Protein AF-Q8MYD5-F1 (afdb_monomer_lite)

Sequence (133 aa):
MWCLLLKIGSSMLLESSWPPIRPTSRIFCSETSQSPEVTLPGVNAADFQNFLEVLYLEPAIDENTVIGIHHLADMYDVEPVVRKCEKFLIEKSQLTVNEKLHFAMQHRMENLKEYCLSKIKLWTISAQFYRLT

Structure (mmCIF, N/CA/C/O backbone):
data_AF-Q8MYD5-F1
#
_entry.id   AF-Q8MYD5-F1
#
loop_
_atom_site.group_PDB
_atom_site.id
_atom_site.type_symbol
_atom_site.label_atom_id
_atom_site.label_alt_id
_atom_site.label_comp_id
_atom_site.label_asym_id
_atom_site.label_entity_id
_atom_site.label_seq_id
_atom_site.pdbx_PDB_ins_code
_atom_site.Cartn_x
_atom_site.Cartn_y
_atom_site.Cartn_z
_atom_site.occupancy
_atom_site.B_iso_or_equiv
_atom_site.auth_seq_id
_atom_site.auth_comp_id
_atom_site.auth_asym_id
_atom_site.auth_atom_id
_atom_site.pdbx_PDB_model_num
ATOM 1 N N . MET A 1 1 ? 8.356 0.175 -31.130 1.00 32.81 1 MET A N 1
ATOM 2 C CA . MET A 1 1 ? 9.480 -0.362 -30.333 1.00 32.81 1 MET A CA 1
ATOM 3 C C . MET A 1 1 ? 10.078 0.791 -29.530 1.00 32.81 1 MET A C 1
ATOM 5 O O . MET A 1 1 ? 11.001 1.429 -30.007 1.00 32.81 1 MET A O 1
ATOM 9 N N . TRP A 1 2 ? 9.453 1.183 -28.415 1.00 31.45 2 TRP A N 1
ATOM 10 C CA . TRP A 1 2 ? 9.880 2.357 -27.637 1.00 31.45 2 TRP A CA 1
ATOM 11 C C . TRP A 1 2 ? 10.189 1.909 -26.206 1.00 31.45 2 TRP A C 1
ATOM 13 O O . TRP A 1 2 ? 9.287 1.603 -25.432 1.00 31.45 2 TRP A O 1
ATOM 23 N N . CYS A 1 3 ? 11.486 1.816 -25.914 1.00 34.88 3 CYS A N 1
ATOM 24 C CA . CYS A 1 3 ? 12.053 1.614 -24.587 1.00 34.88 3 CYS A CA 1
ATOM 25 C C . CYS A 1 3 ? 12.249 2.984 -23.929 1.00 34.88 3 CYS A C 1
ATOM 27 O O . CYS A 1 3 ? 13.099 3.752 -24.374 1.00 34.88 3 CYS A O 1
ATOM 29 N N . LEU A 1 4 ? 11.514 3.273 -22.856 1.00 38.16 4 LEU A N 1
ATOM 30 C CA . LEU A 1 4 ? 11.894 4.310 -21.898 1.00 38.16 4 LEU A CA 1
ATOM 31 C C . LEU A 1 4 ? 12.521 3.621 -20.685 1.00 38.16 4 LEU A C 1
ATOM 33 O O . LEU A 1 4 ? 11.852 2.922 -19.928 1.00 38.16 4 LEU A O 1
ATOM 37 N N . LEU A 1 5 ? 13.836 3.795 -20.555 1.00 35.06 5 LEU A N 1
ATOM 38 C CA . LEU A 1 5 ? 14.622 3.420 -19.386 1.00 35.06 5 LEU A CA 1
ATOM 39 C C . LEU A 1 5 ? 14.379 4.455 -18.279 1.00 35.06 5 LEU A C 1
ATOM 41 O O . LEU A 1 5 ? 15.029 5.497 -18.263 1.00 35.06 5 LEU A O 1
ATOM 45 N N . LEU A 1 6 ? 13.504 4.157 -17.319 1.00 40.53 6 LEU A N 1
ATOM 46 C CA . LEU A 1 6 ? 13.606 4.774 -15.996 1.00 40.53 6 LEU A CA 1
ATOM 47 C C . LEU A 1 6 ? 14.710 4.033 -15.239 1.00 40.53 6 LEU A C 1
ATOM 49 O O . LEU A 1 6 ? 14.488 2.970 -14.669 1.00 40.53 6 LEU A O 1
ATOM 53 N N . LYS A 1 7 ? 15.934 4.568 -15.275 1.00 37.97 7 LYS A N 1
ATOM 54 C CA . LYS A 1 7 ? 16.989 4.129 -14.356 1.00 37.97 7 LYS A CA 1
ATOM 55 C C . LYS A 1 7 ? 16.685 4.697 -12.973 1.00 37.97 7 LYS A C 1
ATOM 57 O O . LYS A 1 7 ? 17.104 5.806 -12.657 1.00 37.97 7 LYS A O 1
ATOM 62 N N . ILE A 1 8 ? 16.001 3.914 -12.149 1.00 43.66 8 ILE A N 1
ATOM 63 C CA . ILE A 1 8 ? 16.036 4.077 -10.697 1.00 43.66 8 ILE A CA 1
ATOM 64 C C . ILE A 1 8 ? 16.747 2.836 -10.160 1.00 43.66 8 ILE A C 1
ATOM 66 O O . ILE A 1 8 ? 16.209 1.739 -10.207 1.00 43.66 8 ILE A O 1
ATOM 70 N N . GLY A 1 9 ? 17.991 3.006 -9.710 1.00 34.44 9 GLY A N 1
ATOM 71 C CA . GLY A 1 9 ? 18.774 1.929 -9.103 1.00 34.44 9 GLY A CA 1
ATOM 72 C C . GLY A 1 9 ? 19.443 0.985 -10.107 1.00 34.44 9 GLY A C 1
ATOM 73 O O . GLY A 1 9 ? 18.913 0.625 -11.153 1.00 34.44 9 GLY A O 1
ATOM 74 N N . SER A 1 10 ? 20.685 0.622 -9.813 1.00 30.72 10 SER A N 1
ATOM 75 C CA . SER A 1 10 ? 21.507 -0.256 -10.639 1.00 30.72 10 SER A CA 1
ATOM 76 C C . SER A 1 10 ? 20.906 -1.665 -10.730 1.00 30.72 10 SER A C 1
ATOM 78 O O . SER A 1 10 ? 20.657 -2.292 -9.708 1.00 30.72 10 SER A O 1
ATOM 80 N N . SER A 1 11 ? 20.802 -2.175 -11.962 1.00 29.33 11 SER A N 1
ATOM 81 C CA . SER A 1 11 ? 20.364 -3.522 -12.376 1.00 29.33 11 SER A CA 1
ATOM 82 C C . SER A 1 11 ? 18.847 -3.746 -12.484 1.00 29.33 11 SER A C 1
ATOM 84 O O . SER A 1 11 ? 18.151 -3.857 -11.490 1.00 29.33 11 SER A O 1
ATOM 86 N N . MET A 1 12 ? 18.339 -3.844 -13.720 1.00 30.98 12 MET A N 1
ATOM 87 C CA . MET A 1 12 ? 17.828 -5.090 -14.320 1.00 30.98 12 MET A CA 1
ATOM 88 C C . MET A 1 12 ? 17.139 -4.772 -15.662 1.00 30.98 12 MET A C 1
ATOM 90 O O . MET A 1 12 ? 16.282 -3.900 -15.756 1.00 30.98 12 MET A O 1
ATOM 94 N N . LEU A 1 13 ? 17.570 -5.455 -16.725 1.00 29.59 13 LEU A N 1
ATOM 95 C CA . LEU A 1 13 ? 16.985 -5.378 -18.064 1.00 29.59 13 LEU A CA 1
ATOM 96 C C . LEU A 1 13 ? 15.761 -6.301 -18.102 1.00 29.59 13 LEU A C 1
ATOM 98 O O . LEU A 1 13 ? 15.930 -7.517 -18.060 1.00 29.59 13 LEU A O 1
ATOM 102 N N . LEU A 1 14 ? 14.550 -5.751 -18.196 1.00 37.09 14 LEU A N 1
ATOM 103 C CA . LEU A 1 14 ? 13.374 -6.533 -18.575 1.00 37.09 14 LEU A CA 1
ATOM 104 C C . LEU A 1 14 ? 12.651 -5.823 -19.721 1.00 37.09 14 LEU A C 1
ATOM 106 O O . LEU A 1 14 ? 11.824 -4.935 -19.523 1.00 37.09 14 LEU A O 1
ATOM 110 N N . GLU A 1 15 ? 13.000 -6.220 -20.943 1.00 30.11 15 GLU A N 1
ATOM 111 C CA . GLU A 1 15 ? 12.183 -5.989 -22.130 1.00 30.11 15 GLU A CA 1
ATOM 112 C C . GLU A 1 15 ? 10.838 -6.698 -21.924 1.00 30.11 15 GLU A C 1
ATOM 114 O O . GLU A 1 15 ? 10.685 -7.879 -22.220 1.00 30.11 15 GLU A O 1
ATOM 119 N N . SER A 1 16 ? 9.845 -6.012 -21.372 1.00 35.75 16 SER A N 1
ATOM 120 C CA . SER A 1 16 ? 8.476 -6.511 -21.418 1.00 35.75 16 SER A CA 1
ATOM 121 C C . SER A 1 16 ? 7.542 -5.358 -21.725 1.00 35.75 16 SER A C 1
ATOM 123 O O . SER A 1 16 ? 7.622 -4.278 -21.145 1.00 35.75 16 SER A O 1
ATOM 125 N N . SER A 1 17 ? 6.723 -5.582 -22.747 1.00 46.78 17 SER A N 1
ATOM 126 C CA . SER A 1 17 ? 5.633 -4.720 -23.177 1.00 46.78 17 SER A CA 1
ATOM 127 C C . SER A 1 17 ? 4.911 -4.130 -21.971 1.00 46.78 17 SER A C 1
ATOM 129 O O . SER A 1 17 ? 4.380 -4.880 -21.150 1.00 46.78 17 SER A O 1
ATOM 131 N N . TRP A 1 18 ? 4.870 -2.801 -21.893 1.00 55.53 18 TRP A N 1
ATOM 132 C CA . TRP A 1 18 ? 4.030 -2.097 -20.936 1.00 55.53 18 TRP A CA 1
ATOM 133 C C . TRP A 1 18 ? 2.609 -2.682 -21.018 1.00 55.53 18 TRP A C 1
ATOM 135 O O . TRP A 1 18 ? 2.121 -2.891 -22.138 1.00 55.53 18 TRP A O 1
ATOM 145 N N . PRO A 1 19 ? 1.923 -2.965 -19.891 1.00 50.00 19 PRO A N 1
ATOM 146 C CA . PRO A 1 19 ? 0.488 -3.215 -19.954 1.00 50.00 19 PRO A CA 1
ATOM 147 C C . PRO A 1 19 ? -0.161 -2.027 -20.682 1.00 50.00 19 PRO A C 1
ATOM 149 O O . PRO A 1 19 ? 0.391 -0.926 -20.626 1.00 50.00 19 PRO A O 1
ATOM 152 N N . PRO A 1 20 ? -1.287 -2.205 -21.395 1.00 50.25 20 PRO A N 1
ATOM 153 C CA . PRO A 1 20 ? -1.933 -1.118 -22.118 1.00 50.25 20 PRO A CA 1
ATOM 154 C C . PRO A 1 20 ? -2.529 -0.121 -21.112 1.00 50.25 20 PRO A C 1
ATOM 156 O O . PRO A 1 20 ? -3.727 -0.117 -20.838 1.00 50.25 20 PRO A O 1
ATOM 159 N N . ILE A 1 21 ? -1.672 0.710 -20.524 1.00 54.72 21 ILE A N 1
ATOM 160 C CA . ILE A 1 21 ? -2.035 1.931 -19.826 1.00 54.72 21 ILE A CA 1
ATOM 161 C C . ILE A 1 21 ? -2.610 2.812 -20.926 1.00 54.72 21 ILE A C 1
ATOM 163 O O . ILE A 1 21 ? -1.926 3.063 -21.918 1.00 54.72 21 ILE A O 1
ATOM 167 N N . ARG A 1 22 ? -3.877 3.227 -20.815 1.00 50.12 22 ARG A N 1
ATOM 168 C CA . ARG A 1 22 ? -4.424 4.215 -21.751 1.00 50.12 22 ARG A CA 1
ATOM 169 C C . ARG A 1 22 ? -3.559 5.466 -21.594 1.00 50.12 22 ARG A C 1
ATOM 171 O O . ARG A 1 22 ? -3.574 6.044 -20.511 1.00 50.12 22 ARG A O 1
ATOM 178 N N . PRO A 1 23 ? -2.795 5.895 -22.610 1.00 46.38 23 PRO A N 1
ATOM 179 C CA . PRO A 1 23 ? -1.963 7.074 -22.472 1.00 46.38 23 PRO A CA 1
ATOM 180 C C . PRO A 1 23 ? -2.857 8.295 -22.697 1.00 46.38 23 PRO A C 1
ATOM 182 O O . PRO A 1 23 ? -2.815 8.945 -23.736 1.00 46.38 23 PRO A O 1
ATOM 185 N N . THR A 1 24 ? -3.751 8.567 -21.746 1.00 46.00 24 THR A N 1
ATOM 186 C CA . THR A 1 24 ? -4.506 9.824 -21.688 1.00 46.00 24 THR A CA 1
ATOM 187 C C . THR A 1 24 ? -3.645 10.939 -21.105 1.00 46.00 24 THR A C 1
ATOM 189 O O . THR A 1 24 ? -3.818 12.103 -21.470 1.00 46.00 24 THR A O 1
ATOM 192 N N . SER A 1 25 ? -2.639 10.607 -20.290 1.00 48.19 25 SER A N 1
ATOM 193 C CA . SER A 1 25 ? -1.610 11.560 -19.888 1.00 48.19 25 SER A CA 1
ATOM 194 C C . SER A 1 25 ? -0.557 11.710 -20.999 1.00 48.19 25 SER A C 1
ATOM 196 O O . SER A 1 25 ? 0.084 10.750 -21.427 1.00 48.19 25 SER A O 1
ATOM 198 N N . ARG A 1 26 ? -0.349 12.952 -21.464 1.00 46.22 26 ARG A N 1
ATOM 199 C CA . ARG A 1 26 ? 0.654 13.341 -22.486 1.00 46.22 26 ARG A CA 1
ATOM 200 C C . ARG A 1 26 ? 2.074 12.824 -22.225 1.00 46.22 26 ARG A C 1
ATOM 202 O O . ARG A 1 26 ? 2.888 12.833 -23.138 1.00 46.22 26 ARG A O 1
ATOM 209 N N . ILE A 1 27 ? 2.367 12.409 -20.996 1.00 52.78 27 ILE A N 1
ATOM 210 C CA . ILE A 1 27 ? 3.698 12.018 -20.533 1.00 52.78 27 ILE A CA 1
ATOM 211 C C . ILE A 1 27 ? 4.171 10.722 -21.205 1.00 52.78 27 ILE A C 1
ATOM 213 O O . ILE A 1 27 ? 5.355 10.600 -21.495 1.00 52.78 27 ILE A O 1
ATOM 217 N N . PHE A 1 28 ? 3.266 9.783 -21.508 1.00 53.16 28 PHE A N 1
ATOM 218 C CA . PHE A 1 28 ? 3.653 8.487 -22.086 1.00 53.16 28 PHE A CA 1
ATOM 219 C C . PHE A 1 28 ? 3.639 8.425 -23.619 1.00 53.16 28 PHE A C 1
ATOM 221 O O . PHE A 1 28 ? 4.214 7.505 -24.196 1.00 53.16 28 PHE A O 1
ATOM 228 N N . CYS A 1 29 ? 3.028 9.407 -24.285 1.00 49.09 29 CYS A N 1
ATOM 229 C CA . CYS A 1 29 ? 2.864 9.440 -25.742 1.00 49.09 29 CYS A CA 1
ATOM 230 C C . CYS A 1 29 ? 3.446 10.713 -26.376 1.00 49.09 29 CYS A C 1
ATOM 232 O O . CYS A 1 29 ? 2.791 11.362 -27.190 1.00 49.09 29 CYS A O 1
ATOM 234 N N . SER A 1 30 ? 4.679 11.094 -26.034 1.00 45.03 30 SER A N 1
ATOM 235 C CA . SER A 1 30 ? 5.391 12.106 -26.821 1.00 45.03 30 SER A CA 1
ATOM 236 C C . SER A 1 30 ? 6.117 11.445 -27.996 1.00 45.03 30 SER A C 1
ATOM 238 O O . SER A 1 30 ? 7.231 10.948 -27.849 1.00 45.03 30 SER A O 1
ATOM 240 N N . GLU A 1 31 ? 5.516 11.495 -29.185 1.00 47.53 31 GLU A N 1
ATOM 241 C CA . GLU A 1 31 ? 6.152 11.153 -30.472 1.00 47.53 31 GLU A CA 1
ATOM 242 C C . GLU A 1 31 ? 7.259 12.151 -30.893 1.00 47.53 31 GLU A C 1
ATOM 244 O O . GLU A 1 31 ? 7.673 12.187 -32.049 1.00 47.53 31 GLU A O 1
ATOM 249 N N . THR A 1 32 ? 7.775 12.987 -29.987 1.00 39.28 32 THR A N 1
ATOM 250 C CA . THR A 1 32 ? 8.615 14.132 -30.354 1.00 39.28 32 THR A CA 1
ATOM 251 C C . THR A 1 32 ? 9.734 14.421 -29.350 1.00 39.28 32 THR A C 1
ATOM 253 O O . THR A 1 32 ? 9.488 14.596 -28.161 1.00 39.28 32 THR A O 1
ATOM 256 N N . SER A 1 33 ? 10.940 14.584 -29.912 1.00 46.12 33 SER A N 1
ATOM 257 C CA . SER A 1 33 ? 12.062 15.447 -29.490 1.00 46.12 33 SER A CA 1
ATOM 258 C C . SER A 1 33 ? 13.037 15.010 -28.371 1.00 46.12 33 SER A C 1
ATOM 260 O O . SER A 1 33 ? 12.891 15.367 -27.214 1.00 46.12 33 SER A O 1
ATOM 262 N N . GLN A 1 34 ? 14.134 14.370 -28.802 1.00 55.81 34 GLN A N 1
ATOM 263 C CA . GLN A 1 34 ? 15.558 14.642 -28.478 1.00 55.81 34 GLN A CA 1
ATOM 264 C C . GLN A 1 34 ? 16.115 14.573 -27.036 1.00 55.81 34 GLN A C 1
ATOM 266 O O . GLN A 1 34 ? 17.339 14.555 -26.916 1.00 55.81 34 GLN A O 1
ATOM 271 N N . SER A 1 35 ? 15.326 14.454 -25.965 1.00 55.66 35 SER A N 1
ATOM 272 C CA . SER A 1 35 ? 15.864 14.292 -24.598 1.00 55.66 35 SER A CA 1
ATOM 273 C C . SER A 1 35 ? 15.364 13.010 -23.913 1.00 55.66 35 SER A C 1
ATOM 275 O O . SER A 1 35 ? 14.158 12.778 -23.898 1.00 55.66 35 SER A O 1
ATOM 277 N N . PRO A 1 36 ? 16.252 12.183 -23.318 1.00 72.94 36 PRO A N 1
ATOM 278 C CA . PRO A 1 36 ? 15.877 10.931 -22.647 1.00 72.94 36 PRO A CA 1
ATOM 279 C C . PRO A 1 36 ? 15.216 11.130 -21.271 1.00 72.94 36 PRO A C 1
ATOM 281 O O . PRO A 1 36 ? 14.774 10.159 -20.662 1.00 72.94 36 PRO A O 1
ATOM 284 N N . GLU A 1 37 ? 15.167 12.365 -20.770 1.00 72.38 37 GLU A N 1
ATOM 285 C CA . GLU A 1 37 ? 14.704 12.707 -19.426 1.00 72.38 37 GLU A CA 1
ATOM 286 C C . GLU A 1 37 ? 13.420 13.538 -19.488 1.00 72.38 37 GLU A C 1
ATOM 288 O O . GLU A 1 37 ? 13.302 14.469 -20.288 1.00 72.38 37 GLU A O 1
ATOM 293 N N . VAL A 1 38 ? 12.464 13.207 -18.618 1.00 76.31 38 VAL A N 1
ATOM 294 C CA . VAL A 1 38 ? 11.206 13.940 -18.446 1.00 76.31 38 VAL A CA 1
ATOM 295 C C . VAL A 1 38 ? 11.064 14.307 -16.974 1.00 76.31 38 VAL A C 1
ATOM 297 O O . VAL A 1 38 ? 11.012 13.434 -16.109 1.00 76.31 38 VAL A O 1
ATOM 300 N N . THR A 1 39 ? 10.980 15.603 -16.687 1.00 81.06 39 THR A N 1
ATOM 301 C CA . THR A 1 39 ? 10.704 16.105 -15.336 1.00 81.06 39 THR A CA 1
ATOM 302 C C . THR A 1 39 ? 9.206 16.035 -15.053 1.00 81.06 39 THR A C 1
ATOM 304 O O . THR A 1 39 ? 8.406 16.560 -15.827 1.00 81.06 39 THR A O 1
ATOM 307 N N . LEU A 1 40 ? 8.827 15.440 -13.919 1.00 84.75 40 LEU A N 1
ATOM 308 C CA . LEU A 1 40 ? 7.442 15.358 -13.443 1.00 84.75 40 LEU A CA 1
ATOM 309 C C . LEU A 1 40 ? 7.224 16.350 -12.285 1.00 84.75 40 LEU A C 1
ATOM 311 O O . LEU A 1 40 ? 7.446 15.996 -11.125 1.00 84.75 40 LEU A O 1
ATOM 315 N N . PRO A 1 41 ? 6.846 17.613 -12.559 1.00 83.00 41 PRO A N 1
ATOM 316 C CA . PRO A 1 41 ? 6.649 18.598 -11.502 1.00 83.00 41 PRO A CA 1
ATOM 317 C C . PRO A 1 41 ? 5.474 18.199 -10.599 1.00 83.00 41 PRO A C 1
ATOM 319 O O . PRO A 1 41 ? 4.415 17.809 -11.082 1.00 83.00 41 PRO A O 1
ATOM 322 N N . GLY A 1 42 ? 5.658 18.322 -9.283 1.00 85.88 42 GLY A N 1
ATOM 323 C CA . GLY A 1 42 ? 4.617 18.028 -8.288 1.00 85.88 42 GLY A CA 1
ATOM 324 C C . GLY A 1 42 ? 4.474 16.551 -7.908 1.00 85.88 42 GLY A C 1
ATOM 325 O O . GLY A 1 42 ? 3.637 16.228 -7.070 1.00 85.88 42 GLY A O 1
ATOM 326 N N . VAL A 1 43 ? 5.295 15.662 -8.473 1.00 88.81 43 VAL A N 1
ATOM 327 C CA . VAL A 1 43 ? 5.299 14.236 -8.129 1.00 88.81 43 VAL A CA 1
ATOM 328 C C . VAL A 1 43 ? 6.360 13.954 -7.069 1.00 88.81 43 VAL A C 1
ATOM 330 O O . VAL A 1 43 ? 7.537 14.262 -7.251 1.00 88.81 43 VAL A O 1
ATOM 333 N N . ASN A 1 44 ? 5.948 13.348 -5.955 1.00 92.44 44 ASN A N 1
ATOM 334 C CA . ASN A 1 44 ? 6.873 12.861 -4.939 1.00 92.44 44 ASN A CA 1
ATOM 335 C C . ASN A 1 44 ? 7.632 11.632 -5.470 1.00 92.44 44 ASN A C 1
ATOM 337 O O . ASN A 1 44 ? 7.026 10.688 -5.977 1.00 92.44 44 ASN A O 1
ATOM 341 N N . ALA A 1 45 ? 8.961 11.636 -5.343 1.00 93.06 45 ALA A N 1
ATOM 342 C CA . ALA A 1 45 ? 9.811 10.571 -5.870 1.00 93.06 45 ALA A CA 1
ATOM 343 C C . ALA A 1 45 ? 9.572 9.206 -5.198 1.00 93.06 45 ALA A C 1
ATOM 345 O O . ALA A 1 45 ? 9.600 8.185 -5.880 1.00 93.06 45 ALA A O 1
ATOM 346 N N . ALA A 1 46 ? 9.318 9.182 -3.886 1.00 94.94 46 ALA A N 1
ATOM 347 C CA . ALA A 1 46 ? 9.046 7.948 -3.153 1.00 94.94 46 ALA A CA 1
ATOM 348 C C . ALA A 1 46 ? 7.685 7.364 -3.549 1.00 94.94 46 ALA A C 1
ATOM 350 O O . ALA A 1 46 ? 7.593 6.177 -3.848 1.00 94.94 46 ALA A O 1
ATOM 351 N N . ASP A 1 47 ? 6.650 8.204 -3.643 1.00 95.25 47 ASP A N 1
ATOM 352 C CA . ASP A 1 47 ? 5.326 7.764 -4.099 1.00 95.25 47 ASP A CA 1
ATOM 353 C C . ASP A 1 47 ? 5.389 7.208 -5.522 1.00 95.25 47 ASP A C 1
ATOM 355 O O . ASP A 1 47 ? 4.782 6.179 -5.816 1.00 95.25 47 ASP A O 1
ATOM 359 N N . PHE A 1 48 ? 6.167 7.855 -6.396 1.00 93.75 48 PHE A N 1
ATOM 360 C CA . PHE A 1 48 ? 6.348 7.400 -7.769 1.00 93.75 48 PHE A CA 1
ATOM 361 C C . PHE A 1 48 ? 7.071 6.059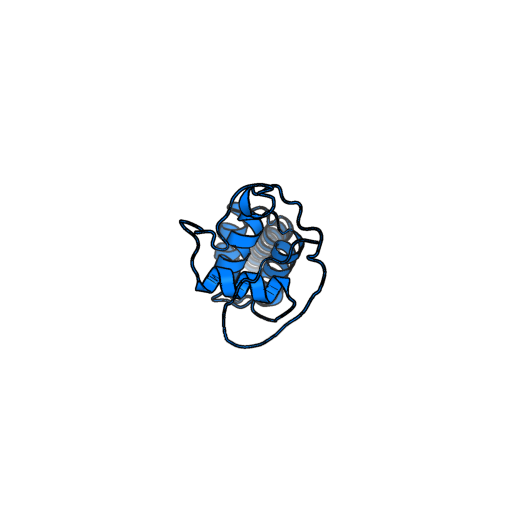 -7.845 1.00 93.75 48 PHE A C 1
ATOM 363 O O . PHE A 1 48 ? 6.620 5.178 -8.573 1.00 93.75 48 PHE A O 1
ATOM 370 N N . GLN A 1 49 ? 8.133 5.870 -7.061 1.00 94.81 49 GLN A N 1
ATOM 371 C CA . GLN A 1 49 ? 8.825 4.586 -6.974 1.00 94.81 49 GLN A CA 1
ATOM 372 C C . GLN A 1 49 ? 7.881 3.474 -6.490 1.00 94.81 49 GLN A C 1
ATOM 374 O O . GLN A 1 49 ? 7.778 2.439 -7.143 1.00 94.81 49 GLN A O 1
ATOM 3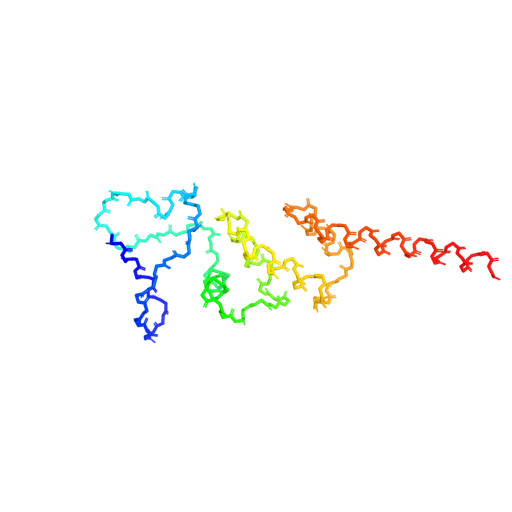79 N N . ASN A 1 50 ? 7.116 3.717 -5.423 1.00 96.12 50 ASN A N 1
ATOM 380 C CA . ASN A 1 50 ? 6.135 2.755 -4.914 1.00 96.12 50 ASN A CA 1
ATOM 381 C C . ASN A 1 50 ? 5.045 2.440 -5.954 1.00 96.12 50 ASN A C 1
ATOM 383 O O . ASN A 1 50 ? 4.637 1.294 -6.125 1.00 96.12 50 ASN A O 1
ATOM 387 N N . PHE A 1 51 ? 4.573 3.449 -6.687 1.00 94.62 51 PHE A N 1
ATOM 388 C CA . PHE A 1 51 ? 3.611 3.266 -7.772 1.00 94.62 51 PHE A CA 1
ATOM 389 C C . PHE A 1 51 ? 4.170 2.387 -8.902 1.00 94.62 51 PHE A C 1
ATOM 391 O O . PHE A 1 51 ? 3.466 1.493 -9.382 1.00 94.62 51 PHE A O 1
ATOM 398 N N . LEU A 1 52 ? 5.434 2.593 -9.294 1.00 93.44 52 LEU A N 1
ATOM 399 C CA . LEU A 1 52 ? 6.119 1.738 -10.267 1.00 93.44 52 LEU A CA 1
ATOM 400 C C . LEU A 1 52 ? 6.251 0.304 -9.752 1.00 93.44 52 LEU A C 1
ATOM 402 O O . LEU A 1 52 ? 5.948 -0.628 -10.489 1.00 93.44 52 LEU A O 1
ATOM 406 N N . GLU A 1 53 ? 6.628 0.112 -8.492 1.00 93.88 53 GLU A N 1
ATOM 407 C CA . GLU A 1 53 ? 6.690 -1.217 -7.879 1.0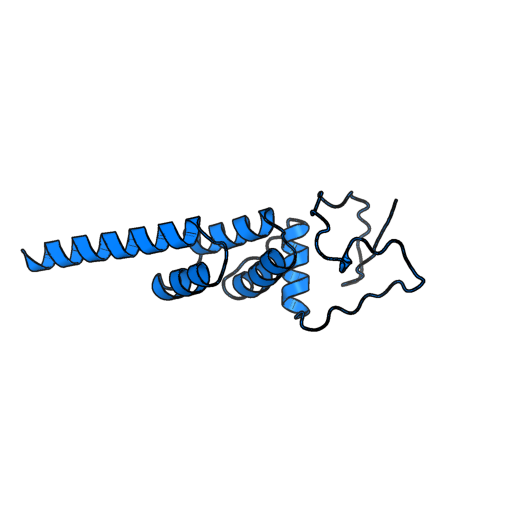0 93.88 53 GLU A CA 1
ATOM 408 C C . GLU A 1 53 ? 5.341 -1.944 -7.997 1.00 93.88 53 GLU A C 1
ATOM 410 O O . GLU A 1 53 ? 5.285 -3.057 -8.519 1.00 93.88 53 GLU A O 1
ATOM 415 N N . VAL A 1 54 ? 4.219 -1.288 -7.671 1.00 94.25 54 VAL A N 1
ATOM 416 C CA . VAL A 1 54 ? 2.884 -1.900 -7.822 1.00 94.25 54 VAL A CA 1
ATOM 417 C C . VAL A 1 54 ? 2.523 -2.207 -9.282 1.00 94.25 54 VAL A C 1
ATOM 419 O O . VAL A 1 54 ? 1.861 -3.226 -9.549 1.00 94.25 54 VAL A O 1
ATOM 422 N N . LEU A 1 55 ? 2.917 -1.337 -10.219 1.00 92.00 55 LEU A N 1
ATOM 423 C CA . LEU A 1 55 ? 2.747 -1.541 -11.662 1.00 92.00 55 LEU A CA 1
ATOM 424 C C . LEU A 1 55 ? 3.507 -2.778 -12.148 1.00 92.00 55 LEU A C 1
ATOM 426 O O . LEU A 1 55 ? 2.947 -3.583 -12.892 1.00 92.00 55 LEU A O 1
ATOM 430 N N . TYR A 1 56 ? 4.739 -2.956 -11.675 1.00 90.00 56 TYR A N 1
ATOM 431 C CA . TYR A 1 56 ? 5.599 -4.102 -11.974 1.00 90.00 56 TYR A CA 1
ATOM 432 C C . TYR A 1 56 ? 5.358 -5.306 -11.052 1.00 90.00 56 TYR A C 1
ATOM 434 O O . TYR A 1 56 ? 6.127 -6.259 -11.067 1.00 90.00 56 TYR A O 1
ATOM 442 N N . LEU A 1 57 ? 4.222 -5.312 -10.343 1.00 90.94 57 LEU A N 1
ATOM 443 C CA . LEU A 1 57 ? 3.722 -6.419 -9.520 1.00 90.94 57 LEU A CA 1
ATOM 444 C C . LEU A 1 57 ? 4.510 -6.694 -8.230 1.00 90.94 57 LEU A C 1
ATOM 446 O O . LEU A 1 57 ? 4.273 -7.721 -7.596 1.00 90.94 57 LEU A O 1
ATOM 450 N N . GLU A 1 58 ? 5.342 -5.757 -7.791 1.00 92.12 58 GLU A N 1
ATOM 451 C CA . GLU A 1 58 ? 5.995 -5.798 -6.486 1.00 92.12 58 GLU A CA 1
ATOM 452 C C . GLU A 1 58 ? 5.044 -5.335 -5.357 1.00 92.12 58 GLU A C 1
ATOM 454 O O . GLU A 1 58 ? 4.132 -4.519 -5.571 1.00 92.12 58 GLU A O 1
ATOM 459 N N . PRO A 1 59 ? 5.194 -5.875 -4.133 1.00 92.38 59 PRO A N 1
ATOM 460 C CA . PRO A 1 59 ? 4.318 -5.565 -3.010 1.00 92.38 59 PRO A CA 1
ATOM 461 C C . PRO A 1 59 ? 4.735 -4.262 -2.308 1.00 92.38 59 PRO A C 1
ATOM 463 O O . PRO A 1 59 ? 5.453 -4.298 -1.316 1.00 92.38 59 PRO A O 1
ATOM 466 N N . ALA A 1 60 ? 4.226 -3.120 -2.777 1.00 96.25 60 ALA A N 1
ATOM 467 C CA . ALA A 1 60 ? 4.555 -1.806 -2.201 1.00 96.25 60 ALA A CA 1
ATOM 468 C C . ALA A 1 60 ? 3.396 -1.099 -1.469 1.00 96.25 60 ALA A C 1
ATOM 470 O O . ALA A 1 60 ? 3.580 0.007 -0.973 1.00 96.25 60 ALA A O 1
ATOM 471 N N . ILE A 1 61 ? 2.194 -1.689 -1.402 1.00 97.81 61 ILE A N 1
ATOM 472 C CA . ILE A 1 61 ? 1.014 -1.058 -0.772 1.00 97.81 61 ILE A CA 1
ATOM 473 C C . ILE A 1 61 ? 0.955 -1.377 0.730 1.00 97.81 61 ILE A C 1
ATOM 475 O O . ILE A 1 61 ? 0.703 -2.526 1.104 1.00 97.81 61 ILE A O 1
ATOM 479 N N . ASP A 1 62 ? 1.091 -0.346 1.566 1.00 97.38 62 ASP A N 1
ATOM 480 C CA . ASP A 1 62 ? 0.902 -0.374 3.020 1.00 97.38 62 ASP A CA 1
ATOM 481 C C . ASP A 1 62 ? 0.210 0.911 3.544 1.00 97.38 62 ASP A C 1
ATOM 483 O O . ASP A 1 62 ? -0.261 1.734 2.760 1.00 97.38 62 ASP A O 1
ATOM 487 N N . GLU A 1 63 ? 0.115 1.086 4.870 1.00 96.12 63 GLU A N 1
ATOM 488 C CA . GLU A 1 63 ? -0.536 2.260 5.493 1.00 96.12 63 GLU A CA 1
ATOM 489 C C . GLU A 1 63 ? 0.120 3.598 5.135 1.00 96.12 63 GLU A C 1
ATOM 491 O O . GLU A 1 63 ? -0.551 4.628 5.114 1.00 96.12 63 GLU A O 1
ATOM 496 N N . ASN A 1 64 ? 1.426 3.594 4.876 1.00 96.31 64 ASN A N 1
ATOM 497 C CA . ASN A 1 64 ? 2.206 4.795 4.605 1.00 96.31 64 ASN A CA 1
ATOM 498 C C . ASN A 1 64 ? 2.212 5.130 3.113 1.00 96.31 64 ASN A C 1
ATOM 500 O O . ASN A 1 64 ? 2.276 6.301 2.746 1.00 96.31 64 ASN A O 1
ATOM 504 N N . THR A 1 65 ? 2.151 4.116 2.248 1.00 97.38 65 THR A N 1
ATOM 505 C CA . THR A 1 65 ? 2.305 4.290 0.799 1.00 97.38 65 THR A CA 1
ATOM 506 C C . THR A 1 65 ? 0.980 4.344 0.043 1.00 97.38 65 THR A C 1
ATOM 508 O O . THR A 1 65 ? 0.924 4.937 -1.036 1.00 97.38 65 THR A O 1
ATOM 511 N N . VAL A 1 66 ? -0.105 3.765 0.580 1.00 97.12 66 VAL A N 1
ATOM 512 C CA . VAL A 1 66 ? -1.373 3.597 -0.157 1.00 97.12 66 VAL A CA 1
ATOM 513 C C . VAL A 1 66 ? -1.941 4.911 -0.691 1.00 97.12 66 VAL A C 1
ATOM 515 O O . VAL A 1 66 ? -2.449 4.934 -1.811 1.00 97.12 66 VAL A O 1
ATOM 518 N N . ILE A 1 67 ? -1.828 6.004 0.071 1.00 94.75 67 ILE A N 1
ATOM 519 C CA . ILE A 1 67 ? -2.348 7.323 -0.316 1.00 94.75 67 ILE A CA 1
ATOM 520 C C . ILE A 1 67 ? -1.567 7.875 -1.514 1.00 94.75 67 ILE A C 1
ATOM 522 O O . ILE A 1 67 ? -2.177 8.285 -2.503 1.00 94.75 67 ILE A O 1
ATOM 526 N N . GLY A 1 68 ? -0.232 7.842 -1.452 1.00 95.69 68 GLY A N 1
ATOM 527 C CA . GLY A 1 68 ? 0.645 8.320 -2.522 1.00 95.69 68 GLY A CA 1
ATOM 528 C C . GLY A 1 68 ? 0.499 7.500 -3.803 1.00 95.69 68 GLY A C 1
ATOM 529 O O . GLY A 1 68 ? 0.294 8.057 -4.882 1.00 95.69 68 GLY A O 1
ATOM 530 N N . ILE A 1 69 ? 0.496 6.167 -3.678 1.00 96.62 69 ILE A N 1
ATOM 531 C CA . ILE A 1 69 ? 0.276 5.247 -4.804 1.00 96.62 69 ILE A CA 1
ATOM 532 C C . ILE A 1 69 ? -1.093 5.496 -5.438 1.00 96.62 69 ILE A C 1
ATOM 534 O O . ILE A 1 69 ? -1.195 5.584 -6.661 1.00 96.62 69 ILE A O 1
ATOM 538 N N . HIS A 1 70 ? -2.145 5.615 -4.622 1.00 95.75 70 HIS A N 1
ATOM 539 C CA . HIS A 1 70 ? -3.487 5.860 -5.129 1.00 95.75 70 HIS A CA 1
ATOM 540 C C . HIS A 1 70 ? -3.572 7.192 -5.873 1.00 95.75 70 HIS A C 1
ATOM 542 O O . HIS A 1 70 ? -4.116 7.231 -6.971 1.00 95.75 70 HIS A O 1
ATOM 548 N N . HIS A 1 71 ? -3.026 8.270 -5.306 1.00 93.75 71 HIS A N 1
ATOM 549 C CA . HIS A 1 71 ? -3.045 9.584 -5.943 1.00 93.75 71 HIS A CA 1
ATOM 550 C C . HIS A 1 71 ? -2.401 9.545 -7.334 1.00 93.75 71 HIS A C 1
ATOM 552 O O . HIS A 1 71 ? -2.966 10.080 -8.285 1.00 93.75 71 HIS A O 1
ATOM 558 N N . LEU A 1 72 ? -1.270 8.851 -7.483 1.00 93.31 72 LEU A N 1
ATOM 559 C CA . LEU A 1 72 ? -0.632 8.673 -8.788 1.00 93.31 72 LEU A CA 1
ATOM 560 C C . LEU A 1 72 ? -1.448 7.776 -9.720 1.00 93.31 72 LEU A C 1
ATOM 562 O O . LEU A 1 72 ? -1.546 8.069 -10.908 1.00 93.31 72 LEU A O 1
ATOM 566 N N . ALA A 1 73 ? -2.060 6.712 -9.203 1.00 93.38 73 ALA A N 1
ATOM 567 C CA . ALA A 1 73 ? -2.920 5.840 -9.994 1.00 93.38 73 ALA A CA 1
ATOM 568 C C . ALA A 1 73 ? -4.165 6.569 -10.524 1.00 93.38 73 ALA A C 1
ATOM 570 O O . ALA A 1 73 ? -4.514 6.383 -11.685 1.00 93.38 73 ALA A O 1
ATOM 571 N N . ASP A 1 74 ? -4.787 7.422 -9.709 1.00 91.62 74 ASP A N 1
ATOM 572 C CA . ASP A 1 74 ? -5.912 8.285 -10.090 1.00 91.62 74 ASP A CA 1
ATOM 573 C C . ASP A 1 74 ? -5.454 9.359 -11.095 1.00 91.62 74 ASP A C 1
ATOM 575 O O . ASP A 1 74 ? -6.075 9.548 -12.137 1.00 91.62 74 ASP A O 1
ATOM 579 N N . MET A 1 75 ? -4.298 9.993 -10.856 1.00 90.06 75 MET A N 1
ATOM 580 C CA . MET A 1 75 ? -3.716 11.007 -11.747 1.00 90.06 75 MET A CA 1
ATOM 581 C C . MET A 1 75 ? -3.325 10.457 -13.130 1.00 90.06 75 MET A C 1
ATOM 583 O O . MET A 1 75 ? -3.424 11.174 -14.127 1.00 90.06 75 MET A O 1
ATOM 587 N N . TYR A 1 76 ? -2.863 9.206 -13.202 1.00 89.00 76 TYR A N 1
ATOM 588 C CA . TYR A 1 76 ? -2.437 8.547 -14.441 1.00 89.00 76 TYR A CA 1
ATOM 589 C C . TYR A 1 76 ? -3.484 7.581 -15.028 1.00 89.00 76 TYR A C 1
ATOM 591 O O . TYR A 1 76 ? -3.154 6.838 -15.953 1.00 89.00 76 TYR A O 1
ATOM 599 N N . ASP A 1 77 ? -4.722 7.577 -14.520 1.00 89.19 77 ASP A N 1
ATOM 600 C CA . ASP A 1 77 ? -5.819 6.695 -14.959 1.00 89.19 77 ASP A CA 1
ATOM 601 C C . ASP A 1 77 ? -5.460 5.183 -14.943 1.00 89.19 77 ASP A C 1
ATOM 603 O O . ASP A 1 77 ? -5.878 4.397 -15.803 1.00 89.19 77 ASP A O 1
ATOM 607 N N . VAL A 1 78 ? -4.681 4.734 -13.953 1.00 90.62 78 VAL A N 1
ATOM 608 C CA . VAL A 1 78 ? -4.254 3.332 -13.798 1.00 90.62 78 VAL A CA 1
ATOM 609 C C . VAL A 1 78 ? -5.210 2.565 -12.886 1.00 90.62 78 VAL A C 1
ATOM 611 O O . VAL A 1 78 ? -4.901 2.186 -11.754 1.00 90.62 78 VAL A O 1
ATOM 614 N N . GLU A 1 79 ? -6.382 2.271 -13.439 1.00 91.69 79 GLU A N 1
ATOM 615 C CA . GLU A 1 79 ? -7.489 1.577 -12.769 1.00 91.69 79 GLU A CA 1
ATOM 616 C C . GLU A 1 79 ? -7.090 0.275 -12.024 1.00 91.69 79 GLU A C 1
ATOM 618 O O . GLU A 1 79 ? -7.539 0.070 -10.894 1.00 91.69 79 GLU A O 1
ATOM 623 N N . PRO A 1 80 ? -6.222 -0.617 -12.556 1.00 92.19 80 PRO A N 1
ATOM 624 C CA . PRO A 1 80 ? -5.803 -1.807 -11.809 1.00 92.19 80 PRO A CA 1
ATOM 625 C C . PRO A 1 80 ? -5.083 -1.491 -10.492 1.00 92.19 80 PRO A C 1
ATOM 627 O O . PRO A 1 80 ? -5.215 -2.246 -9.529 1.00 92.19 80 PRO A O 1
ATOM 630 N N . VAL A 1 81 ? -4.322 -0.393 -10.440 1.00 94.00 81 VAL A N 1
ATOM 631 C CA . VAL A 1 81 ? -3.615 0.042 -9.227 1.00 94.00 81 VAL A CA 1
ATOM 632 C C . VAL A 1 81 ? -4.598 0.681 -8.249 1.00 94.00 81 VAL A C 1
ATOM 634 O O . VAL A 1 81 ? -4.563 0.332 -7.070 1.00 94.00 81 VAL A O 1
ATOM 637 N N . VAL A 1 82 ? -5.548 1.494 -8.736 1.00 94.12 82 VAL A N 1
ATOM 638 C CA . VAL A 1 82 ? -6.655 2.035 -7.922 1.00 94.12 82 VAL A CA 1
ATOM 639 C C . VAL A 1 82 ? -7.384 0.907 -7.186 1.00 94.12 82 VAL A C 1
ATOM 641 O O . VAL A 1 82 ? -7.520 0.954 -5.965 1.00 94.12 82 VAL A O 1
ATOM 644 N N . ARG A 1 83 ? -7.747 -0.172 -7.891 1.00 94.44 83 ARG A N 1
ATOM 645 C CA . ARG A 1 83 ? -8.414 -1.344 -7.292 1.00 94.44 83 ARG A CA 1
ATOM 646 C C . ARG A 1 83 ? -7.564 -2.064 -6.249 1.00 94.44 83 ARG A C 1
ATOM 648 O O . ARG A 1 83 ? -8.100 -2.543 -5.251 1.00 94.44 83 ARG A O 1
ATOM 655 N N . LYS A 1 84 ? -6.245 -2.168 -6.456 1.00 95.69 84 LYS A N 1
ATOM 656 C CA . LYS A 1 84 ? -5.333 -2.756 -5.458 1.00 95.69 84 LYS A CA 1
ATOM 657 C C . LYS A 1 84 ? -5.290 -1.904 -4.184 1.00 95.69 84 LYS A C 1
ATOM 659 O O . LYS A 1 84 ? -5.368 -2.465 -3.091 1.00 95.69 84 LYS A O 1
ATOM 664 N N . CYS A 1 85 ? -5.215 -0.578 -4.319 1.00 96.81 85 CYS A N 1
ATOM 665 C CA . CYS A 1 85 ? -5.276 0.355 -3.191 1.00 96.81 85 CYS A CA 1
ATOM 666 C C . CYS A 1 85 ? -6.619 0.257 -2.459 1.00 96.81 85 CYS A C 1
ATOM 668 O O . CYS A 1 85 ? -6.648 0.117 -1.238 1.00 96.81 85 CYS A O 1
ATOM 670 N N . GLU A 1 86 ? -7.729 0.255 -3.199 1.00 95.81 86 GLU A N 1
ATOM 671 C CA . GLU A 1 86 ? -9.074 0.131 -2.637 1.00 95.81 86 GLU A CA 1
ATOM 672 C C . GLU A 1 86 ? -9.235 -1.172 -1.840 1.00 95.81 86 GLU A C 1
ATOM 674 O O . GLU A 1 86 ? -9.682 -1.160 -0.691 1.00 95.81 86 GLU A O 1
ATOM 679 N N . LYS A 1 87 ? -8.771 -2.297 -2.398 1.00 96.62 87 LYS A N 1
ATOM 680 C CA . LYS A 1 87 ? -8.765 -3.595 -1.716 1.00 96.62 87 LYS A CA 1
ATOM 681 C C . LYS A 1 87 ? -7.950 -3.566 -0.422 1.00 96.62 87 LYS A C 1
ATOM 683 O O . LYS A 1 87 ? -8.415 -4.069 0.599 1.00 96.62 87 LYS A O 1
ATOM 688 N N . PHE A 1 88 ? -6.756 -2.969 -0.438 1.00 97.88 88 PHE A N 1
ATOM 689 C CA . PHE A 1 88 ? -5.940 -2.814 0.769 1.00 97.88 88 PHE A CA 1
ATOM 690 C C . PHE A 1 88 ? -6.681 -2.013 1.850 1.00 97.88 88 PHE A C 1
ATOM 692 O O . PHE A 1 88 ? -6.728 -2.438 3.008 1.00 97.88 88 PHE A O 1
ATOM 699 N N . LEU A 1 89 ? -7.313 -0.900 1.469 1.00 97.38 89 LEU A N 1
ATOM 700 C CA . LEU A 1 89 ? -8.065 -0.049 2.390 1.00 97.38 89 LEU A CA 1
ATOM 701 C C . LEU A 1 89 ? -9.264 -0.778 3.007 1.00 97.38 89 LEU A C 1
ATOM 703 O O . LEU A 1 89 ? -9.550 -0.592 4.188 1.00 97.38 89 LEU A O 1
ATOM 707 N N . ILE A 1 90 ? -9.947 -1.641 2.255 1.00 97.25 90 ILE A N 1
ATOM 708 C CA . ILE A 1 90 ? -11.071 -2.431 2.774 1.00 97.25 90 ILE A CA 1
ATOM 709 C C . ILE A 1 90 ? -10.581 -3.555 3.698 1.00 97.25 90 ILE A C 1
ATOM 711 O O . ILE A 1 90 ? -11.090 -3.698 4.810 1.00 97.25 90 ILE A O 1
ATOM 715 N N . GLU A 1 91 ? -9.609 -4.351 3.245 1.00 96.88 91 GLU A N 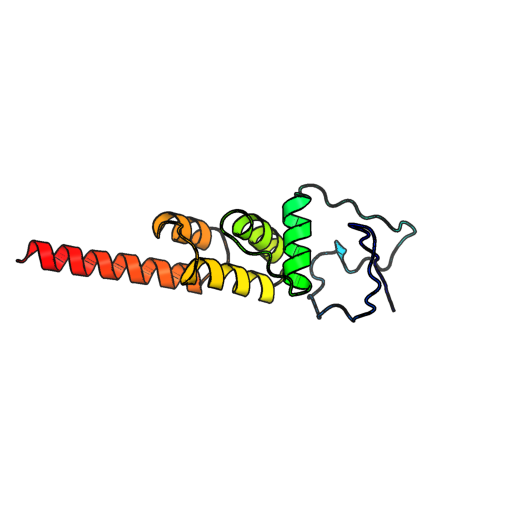1
ATOM 716 C CA . GLU A 1 91 ? -9.283 -5.646 3.858 1.00 96.88 91 GLU A CA 1
ATOM 717 C C . GLU A 1 91 ? -8.192 -5.586 4.930 1.00 96.88 91 GLU A C 1
ATOM 719 O O . GLU A 1 91 ? -8.207 -6.398 5.855 1.00 96.88 91 GLU A O 1
ATOM 724 N N . LYS A 1 92 ? -7.219 -4.679 4.795 1.00 97.19 92 LYS A N 1
ATOM 725 C CA . LYS A 1 92 ? -5.978 -4.714 5.587 1.00 97.19 92 LYS A CA 1
ATOM 726 C C . LYS A 1 92 ? -5.739 -3.453 6.404 1.00 97.19 92 LYS A C 1
ATOM 728 O O . LYS A 1 92 ? -5.175 -3.551 7.493 1.00 97.19 92 LYS A O 1
ATOM 733 N N . SER A 1 93 ? -6.171 -2.301 5.891 1.00 96.94 93 SER A N 1
ATOM 734 C CA . SER A 1 93 ? -5.860 -1.023 6.521 1.00 96.94 93 SER A CA 1
ATOM 735 C C . SER A 1 93 ? -6.521 -0.860 7.895 1.00 96.94 93 SER A C 1
ATOM 737 O O . SER A 1 93 ? -7.699 -1.190 8.075 1.00 96.94 93 SER A O 1
ATOM 739 N N . GLN A 1 94 ? -5.779 -0.285 8.833 1.00 96.50 94 GLN A N 1
ATOM 740 C CA . GLN A 1 94 ? -6.160 0.066 10.197 1.00 96.50 94 GLN A CA 1
ATOM 741 C C . GLN A 1 94 ? -6.766 1.469 10.312 1.00 96.50 94 GLN A C 1
ATOM 743 O O . GLN A 1 94 ? -7.178 1.857 11.405 1.00 96.50 94 GLN A O 1
ATOM 748 N N . LEU A 1 95 ? -6.867 2.220 9.207 1.00 95.00 95 LEU A N 1
ATOM 749 C CA . LEU A 1 95 ? -7.574 3.500 9.194 1.00 95.00 95 LEU A CA 1
ATOM 750 C C . LEU A 1 95 ? -9.008 3.337 9.713 1.00 95.00 95 LEU A C 1
ATOM 752 O O . LEU A 1 95 ? -9.701 2.347 9.436 1.00 95.00 95 LEU A O 1
ATOM 756 N N . THR A 1 96 ? -9.479 4.337 10.449 1.00 95.31 96 THR A N 1
ATOM 757 C CA . THR A 1 96 ? -10.855 4.361 10.939 1.00 95.31 96 THR A CA 1
ATOM 758 C C . THR A 1 96 ? -11.842 4.422 9.772 1.00 95.31 96 THR A C 1
ATOM 760 O O . THR A 1 96 ? -11.528 4.879 8.671 1.00 95.31 96 THR A O 1
ATOM 763 N N . VAL A 1 97 ? -13.088 3.996 10.006 1.00 95.69 97 VAL A N 1
ATOM 764 C CA . VAL A 1 97 ? -14.151 4.087 8.985 1.00 95.69 97 VAL A CA 1
ATOM 765 C C . VAL A 1 97 ? -14.350 5.531 8.511 1.00 95.69 97 VAL A C 1
ATOM 767 O O . VAL A 1 97 ? -14.621 5.749 7.334 1.00 95.69 97 VAL A O 1
ATOM 770 N N . ASN A 1 98 ? -14.166 6.517 9.394 1.00 94.31 98 ASN A N 1
ATOM 771 C CA . ASN A 1 98 ? -14.281 7.931 9.042 1.00 94.31 98 ASN A CA 1
ATOM 772 C C . ASN A 1 98 ? -13.137 8.395 8.131 1.00 94.31 98 ASN A C 1
ATOM 774 O O . ASN A 1 98 ? -13.402 9.089 7.154 1.00 94.31 98 ASN A O 1
ATOM 778 N N . GLU A 1 99 ? -11.893 7.995 8.406 1.00 94.81 99 GLU A N 1
ATOM 779 C CA . GLU A 1 99 ? -10.740 8.320 7.552 1.00 94.81 99 GLU A CA 1
ATOM 780 C C . GLU A 1 99 ? -10.866 7.663 6.174 1.00 94.81 99 GLU A C 1
ATOM 782 O O . GLU A 1 99 ? -10.716 8.336 5.154 1.00 94.81 99 GLU A O 1
ATOM 787 N N . LYS A 1 100 ? -11.240 6.376 6.133 1.00 96.19 100 LYS A N 1
ATOM 788 C CA . LYS A 1 100 ? -11.509 5.654 4.879 1.00 96.19 100 LYS A CA 1
ATOM 789 C C . LYS A 1 100 ? -12.624 6.315 4.073 1.00 96.19 100 LYS A C 1
ATOM 791 O O . LYS A 1 100 ? -12.477 6.488 2.867 1.00 96.19 100 LYS A O 1
ATOM 796 N N . LEU A 1 101 ? -13.720 6.713 4.725 1.00 95.56 101 LEU A N 1
ATOM 797 C CA . LEU A 1 101 ? -14.833 7.389 4.061 1.00 95.56 101 LEU A CA 1
ATOM 798 C C . LEU A 1 101 ? -14.426 8.765 3.537 1.00 95.56 101 LEU A C 1
ATOM 800 O O . LEU A 1 101 ? -14.766 9.102 2.407 1.00 95.56 101 LEU A O 1
ATOM 804 N N . HIS A 1 102 ? -13.695 9.548 4.334 1.00 94.44 102 HIS A N 1
ATOM 805 C CA . HIS A 1 102 ? -13.200 10.855 3.912 1.00 94.44 102 HIS A CA 1
ATOM 806 C C . HIS A 1 102 ? -12.339 10.727 2.654 1.00 94.44 102 HIS A C 1
ATOM 808 O O . HIS A 1 102 ? -12.579 11.435 1.679 1.00 94.44 102 HIS A O 1
ATOM 814 N N . PHE A 1 103 ? -11.413 9.766 2.644 1.00 93.56 103 PHE A N 1
ATOM 815 C CA . PHE A 1 103 ? -10.571 9.475 1.489 1.00 93.56 103 PHE A CA 1
ATOM 816 C C . PHE A 1 103 ? -11.389 9.012 0.272 1.00 93.56 103 PHE A C 1
ATOM 818 O O . PHE A 1 103 ? -11.251 9.570 -0.815 1.00 93.56 103 PHE A O 1
ATOM 825 N N . ALA A 1 104 ? -12.322 8.074 0.465 1.00 93.94 104 ALA A N 1
ATOM 826 C CA . ALA A 1 104 ? -13.200 7.576 -0.596 1.00 93.94 104 ALA A CA 1
ATOM 827 C C . ALA A 1 104 ? -14.112 8.657 -1.198 1.00 93.94 104 ALA A C 1
ATOM 829 O O . ALA A 1 104 ? -14.536 8.536 -2.340 1.00 93.94 104 ALA A O 1
ATOM 830 N N . MET A 1 105 ? -14.446 9.708 -0.444 1.00 92.31 105 MET A N 1
ATOM 831 C CA . MET A 1 105 ? -15.261 10.819 -0.940 1.00 92.31 105 MET A CA 1
ATOM 832 C C . MET A 1 105 ? -14.485 11.791 -1.837 1.00 92.31 105 MET A C 1
ATOM 834 O O . MET A 1 105 ? -15.119 12.474 -2.639 1.00 92.31 105 MET A O 1
ATOM 838 N N . GLN A 1 106 ? -13.155 11.871 -1.705 1.00 90.06 106 GLN A N 1
ATOM 839 C CA . GLN A 1 106 ? -12.311 12.742 -2.537 1.00 90.06 106 GLN A CA 1
ATOM 840 C C . GLN A 1 106 ? -11.886 12.087 -3.859 1.00 90.06 106 GLN A C 1
ATOM 842 O O . GLN A 1 106 ? -11.434 12.779 -4.766 1.00 90.06 106 GLN A O 1
ATOM 847 N N . HIS A 1 107 ? -12.039 10.767 -3.974 1.00 86.19 107 HIS A N 1
ATOM 848 C CA . HIS A 1 107 ? -11.521 9.963 -5.079 1.00 86.19 107 HIS A CA 1
ATOM 849 C C . HIS A 1 107 ? -12.586 9.025 -5.664 1.00 86.19 107 HIS A C 1
ATOM 851 O O . HIS A 1 107 ? -13.672 8.856 -5.112 1.00 86.19 107 HIS A O 1
ATOM 857 N N . ARG A 1 108 ? -12.283 8.374 -6.791 1.00 82.06 108 ARG A N 1
ATOM 858 C CA . ARG A 1 108 ? -13.180 7.411 -7.458 1.00 82.06 108 ARG A CA 1
ATOM 859 C C . ARG A 1 108 ? -13.128 6.014 -6.810 1.00 82.06 108 ARG A C 1
ATOM 861 O O . ARG A 1 108 ? -12.817 5.037 -7.479 1.00 82.06 108 ARG A O 1
ATOM 868 N N . MET A 1 109 ? -13.424 5.914 -5.510 1.00 91.31 109 MET A N 1
ATOM 869 C CA . MET A 1 109 ? -13.410 4.648 -4.749 1.00 91.31 109 MET A CA 1
ATOM 870 C C . MET A 1 109 ? -14.812 4.211 -4.299 1.00 91.31 109 MET A C 1
ATOM 872 O O . MET A 1 109 ? -15.183 4.327 -3.124 1.00 91.31 109 MET A O 1
ATOM 876 N N . GLU A 1 110 ? -15.632 3.746 -5.242 1.00 92.06 110 GLU A N 1
ATOM 877 C CA . GLU A 1 110 ? -17.028 3.382 -4.968 1.00 92.06 110 GLU A CA 1
ATOM 878 C C . GLU A 1 110 ? -17.155 2.212 -3.981 1.00 92.06 110 GLU A C 1
ATOM 880 O O . GLU A 1 110 ? -17.958 2.296 -3.047 1.00 92.06 110 GLU A O 1
ATOM 885 N N . ASN A 1 111 ? -16.318 1.173 -4.090 1.00 94.69 111 ASN A N 1
ATOM 886 C CA . ASN A 1 111 ? -16.408 0.018 -3.194 1.00 94.69 111 ASN A CA 1
ATOM 887 C C . ASN A 1 111 ? -15.976 0.390 -1.770 1.00 94.69 111 ASN A C 1
ATOM 889 O O . ASN A 1 111 ? -16.585 -0.065 -0.798 1.00 94.69 111 ASN A O 1
ATOM 893 N N . LEU A 1 112 ? -14.955 1.243 -1.616 1.00 96.56 112 LEU A N 1
ATOM 894 C CA . LEU A 1 112 ? -14.544 1.721 -0.291 1.00 96.56 112 LEU A CA 1
ATOM 895 C C . LEU A 1 112 ? -15.633 2.586 0.347 1.00 96.56 112 LEU A C 1
ATOM 897 O O . LEU A 1 112 ? -15.899 2.463 1.547 1.00 96.56 112 LEU A O 1
ATOM 901 N N . LYS A 1 113 ? -16.296 3.434 -0.447 1.00 95.94 113 LYS A N 1
ATOM 902 C CA . LYS A 1 113 ? -17.421 4.250 0.015 1.00 95.94 113 LYS A CA 1
ATOM 903 C C . LYS A 1 113 ? -18.578 3.373 0.493 1.00 95.94 113 LYS A C 1
ATOM 905 O O . LYS A 1 113 ? -19.075 3.577 1.602 1.00 95.94 113 LYS A O 1
ATOM 910 N N . GLU A 1 114 ? -18.980 2.381 -0.298 1.00 95.94 114 GLU A N 1
ATOM 911 C CA . GLU A 1 114 ? -20.030 1.427 0.075 1.00 95.94 114 GLU A CA 1
ATOM 912 C C . GLU A 1 114 ? -19.670 0.637 1.335 1.00 95.94 114 GLU A C 1
ATOM 914 O O . GLU A 1 114 ? -20.485 0.532 2.259 1.00 95.94 114 GLU A O 1
ATOM 919 N N . TYR A 1 115 ? -18.426 0.157 1.425 1.00 96.12 115 TYR A N 1
ATOM 920 C CA . TYR A 1 115 ? -17.908 -0.506 2.616 1.00 96.12 115 TYR A CA 1
ATOM 921 C C . TYR A 1 115 ? -18.073 0.376 3.859 1.00 96.12 115 TYR A C 1
ATOM 923 O O . TYR A 1 115 ? -18.647 -0.067 4.859 1.00 96.12 115 TYR A 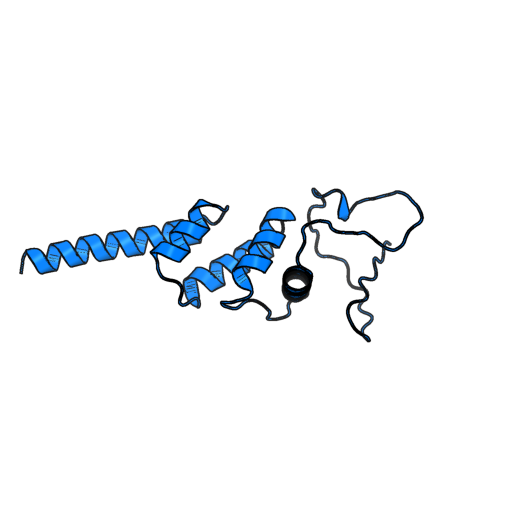O 1
ATOM 931 N N . CYS A 1 116 ? -17.653 1.641 3.797 1.00 96.19 116 CYS A N 1
ATOM 932 C CA . CYS A 1 116 ? -17.755 2.557 4.930 1.00 96.19 116 CYS A CA 1
ATOM 933 C C . CYS A 1 116 ? -19.213 2.831 5.331 1.00 96.19 116 CYS A C 1
ATOM 935 O O . CYS A 1 116 ? -19.555 2.749 6.514 1.00 96.19 116 CYS A O 1
ATOM 937 N N . LEU A 1 117 ? -20.097 3.086 4.361 1.00 95.44 117 LEU A N 1
ATOM 938 C CA . LEU A 1 117 ? -21.523 3.308 4.618 1.00 95.44 117 LEU A CA 1
ATOM 939 C C . LEU A 1 117 ? -22.193 2.078 5.246 1.00 95.44 117 LEU A C 1
ATOM 941 O O . LEU A 1 117 ? -23.009 2.219 6.161 1.00 95.44 117 LEU A O 1
ATOM 945 N N . SER A 1 118 ? -21.815 0.868 4.818 1.00 95.75 118 SER A N 1
ATOM 946 C CA . SER A 1 118 ? -22.321 -0.379 5.401 1.00 95.75 118 SER A CA 1
ATOM 947 C C . SER A 1 118 ? -21.949 -0.518 6.885 1.00 95.75 118 SER A C 1
ATOM 949 O O . SER A 1 118 ? -22.792 -0.899 7.702 1.00 95.75 118 SER A O 1
ATOM 951 N N . LYS A 1 119 ? -20.721 -0.131 7.264 1.00 94.56 119 LYS A N 1
ATOM 952 C CA . LYS A 1 119 ? -20.247 -0.152 8.657 1.00 94.56 119 LYS A CA 1
ATOM 953 C C . LYS A 1 119 ? -20.967 0.883 9.519 1.00 94.56 119 LYS A C 1
ATOM 955 O O . LYS A 1 119 ? -21.419 0.543 10.609 1.00 94.56 119 LYS A O 1
ATOM 960 N N . ILE A 1 120 ? -21.152 2.103 9.014 1.00 93.12 120 ILE A N 1
ATOM 961 C CA . ILE A 1 120 ? -21.891 3.164 9.722 1.00 93.12 120 ILE A CA 1
ATOM 962 C C . ILE A 1 120 ? -23.350 2.750 9.957 1.00 93.12 120 ILE A C 1
ATOM 964 O O . ILE A 1 120 ? -23.890 2.928 11.053 1.00 93.12 120 ILE A O 1
ATOM 968 N N . LYS A 1 121 ? -23.990 2.142 8.950 1.00 92.38 121 LYS A N 1
ATOM 969 C CA . LYS A 1 121 ? -25.355 1.619 9.076 1.00 92.38 121 LYS A CA 1
ATOM 970 C C . LYS A 1 121 ? -25.437 0.522 10.140 1.00 92.38 121 LYS A C 1
ATOM 972 O O . LYS A 1 121 ? -26.339 0.562 10.975 1.00 92.38 121 LYS A O 1
ATOM 977 N N . LEU A 1 122 ? -24.484 -0.414 10.147 1.00 92.00 122 LEU A N 1
ATOM 978 C CA . LEU A 1 122 ? -24.402 -1.472 11.157 1.00 92.00 122 LEU A CA 1
ATOM 979 C C . LEU A 1 122 ? -24.292 -0.888 12.574 1.00 92.00 122 LEU A C 1
ATOM 981 O O . LEU A 1 122 ? -25.032 -1.307 13.460 1.00 92.00 122 LEU A O 1
ATOM 985 N N . TRP A 1 123 ? -23.419 0.104 12.774 1.00 87.50 123 TRP A N 1
ATOM 986 C CA . TRP A 1 123 ? -23.251 0.776 14.068 1.00 87.50 123 TRP A CA 1
ATOM 987 C C . TRP A 1 123 ? -24.501 1.529 14.514 1.00 87.50 123 TRP A C 1
ATOM 989 O O . TRP A 1 123 ? -24.810 1.577 15.701 1.00 87.50 123 TRP A O 1
ATOM 999 N N . THR A 1 124 ? -25.252 2.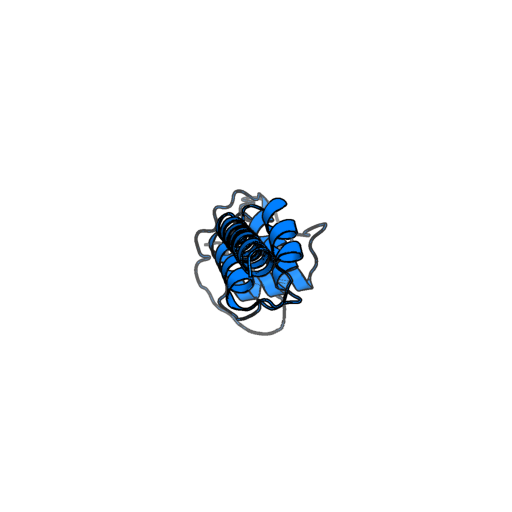090 13.569 1.00 90.56 124 THR A N 1
ATOM 1000 C CA . THR A 1 124 ? -26.515 2.771 13.870 1.00 90.56 124 THR A CA 1
ATOM 1001 C C . THR A 1 124 ? -27.567 1.779 14.366 1.00 90.56 124 THR A C 1
ATOM 1003 O O . THR A 1 124 ? -28.222 2.042 15.374 1.00 90.56 124 THR A O 1
ATOM 1006 N N . ILE A 1 125 ? -27.692 0.621 13.707 1.00 90.00 125 ILE A N 1
ATOM 1007 C CA . ILE A 1 125 ? -28.624 -0.446 14.106 1.00 90.00 125 ILE A CA 1
ATOM 1008 C C . ILE A 1 125 ? -28.224 -1.028 15.465 1.00 90.00 125 ILE A C 1
ATOM 1010 O O . ILE A 1 125 ? -29.075 -1.167 16.343 1.00 90.00 125 ILE A O 1
ATOM 1014 N N . SER A 1 126 ? -26.939 -1.328 15.678 1.00 89.75 126 SER A N 1
ATOM 1015 C CA . SER A 1 126 ? -26.480 -1.858 16.965 1.00 89.75 126 SER A CA 1
ATOM 1016 C C . SER A 1 126 ? -26.704 -0.849 18.094 1.00 89.75 126 SER A C 1
ATOM 1018 O O . SER A 1 126 ? -27.257 -1.208 19.130 1.00 89.75 126 SER A O 1
ATOM 1020 N N . ALA A 1 127 ? -26.384 0.431 17.882 1.00 89.44 127 ALA A N 1
ATOM 1021 C CA . ALA A 1 127 ? -26.631 1.490 18.860 1.00 89.44 127 ALA A CA 1
ATOM 1022 C C . ALA A 1 127 ? -28.124 1.722 19.144 1.00 89.44 127 ALA A C 1
ATOM 1024 O O . ALA A 1 127 ? -28.474 2.223 20.211 1.00 89.44 127 ALA A O 1
ATOM 1025 N N . GLN A 1 128 ? -29.020 1.426 18.200 1.00 90.25 128 GLN A N 1
ATOM 1026 C CA . GLN A 1 128 ? -30.465 1.435 18.449 1.00 90.25 128 GLN A CA 1
ATOM 1027 C C . GLN A 1 128 ? -30.886 0.231 19.296 1.00 90.25 128 GLN A C 1
ATOM 1029 O O . GLN A 1 128 ? -31.624 0.414 20.256 1.00 90.25 128 GLN A O 1
ATOM 1034 N N . PHE A 1 129 ? -30.374 -0.967 18.996 1.00 91.19 129 PHE A N 1
ATOM 1035 C CA . PHE A 1 129 ? -30.673 -2.181 19.758 1.00 91.19 129 PHE A CA 1
ATOM 1036 C C . PHE A 1 129 ? -30.261 -2.053 21.233 1.00 91.19 129 PHE A C 1
ATOM 1038 O O . PHE A 1 129 ? -31.098 -2.241 22.106 1.00 91.19 129 PHE A O 1
ATOM 1045 N N . TYR A 1 130 ? -29.028 -1.611 21.512 1.00 86.88 130 TYR A N 1
ATOM 1046 C CA . TYR A 1 130 ? -28.543 -1.395 22.886 1.00 86.88 130 TYR A CA 1
ATOM 1047 C C . TYR A 1 130 ? -29.280 -0.288 23.652 1.00 86.88 130 TYR A C 1
ATOM 1049 O O . TYR A 1 130 ? -29.191 -0.235 24.871 1.00 86.88 130 TYR A O 1
ATOM 1057 N N . ARG A 1 131 ? -29.976 0.624 22.962 1.00 89.81 131 ARG A N 1
ATOM 1058 C CA . ARG A 1 131 ? -30.812 1.650 23.612 1.00 89.81 131 ARG A CA 1
ATOM 1059 C C . ARG A 1 131 ? -32.206 1.142 23.983 1.00 89.81 131 ARG A C 1
ATOM 1061 O O . ARG A 1 131 ? -32.891 1.812 24.747 1.00 89.81 131 ARG A O 1
ATOM 1068 N N . LEU A 1 132 ? -32.636 0.017 23.411 1.00 85.88 132 LEU A N 1
ATOM 1069 C CA . LEU A 1 132 ? -33.946 -0.595 23.648 1.00 85.88 132 LEU A CA 1
ATOM 1070 C C . LEU A 1 132 ? -33.897 -1.754 24.658 1.00 85.88 132 LEU A C 1
ATOM 1072 O O . LEU A 1 132 ? -34.953 -2.233 25.065 1.00 85.88 132 LEU A O 1
ATOM 1076 N N . THR A 1 133 ? -32.699 -2.202 25.033 1.00 75.50 133 THR A N 1
ATOM 1077 C CA . THR A 1 133 ? -32.428 -3.251 26.030 1.00 75.50 133 THR A CA 1
ATOM 1078 C C . THR A 1 133 ? -31.884 -2.645 27.309 1.00 75.50 133 THR A C 1
ATOM 1080 O O . THR A 1 133 ? -32.345 -3.052 28.393 1.00 75.50 133 THR A O 1
#

pLDDT: mean 79.26, std 22.77, range [29.33, 97.88]

InterPro domains:
  IPR000210 BTB/POZ domain [PF00651] (28-92)
  IPR000210 BTB/POZ domain [SM00225] (2-93)
  IPR011333 SKP1/BTB/POZ domain superfamily [G3DSA:3.30.710.10] (11-121)
  IPR011333 SKP1/BTB/POZ domain superfamily [SSF54695] (28-91)
  IPR052664 BTB and MATH domain-containing protein [PTHR22743] (31-122)

Organism: Caenorhabditis elegans (NCBI:txid6239)

Radius of gyration: 19.32 Å; chains: 1; bounding box: 56×25×56 Å

Secondary structure (DSSP, 8-state):
--------SS--------------STTS-----S-S----TT--HHHHHHHHHHHTT----STTTHHHHHHHHHHTT-HHHHHHHHHHHHHT----HHHHHHHHHHTT-HHHHHHHHHHHHHHHHHHHHHHH-

Foldseek 3Di:
DDDQDPPDDDDDDDPDDQDCQPPPDPPVDDPDDDDSDDDDPPQDPVLVVLLVCVSVVHPSDDPVNLLSNCVVCQVSVVVVSVVVSLCCLLPPDPDDLVVQCVSVVVGVNPVSVVSSVVVVVVVVVVVVVVVVD